Protein AF-A0A090E080-F1 (afdb_monomer_lite)

pLDDT: mean 81.19, std 13.13, range [38.69, 93.38]

Radius of gyration: 31.97 Å; chains: 1; bounding box: 54×21×105 Å

Sequence (104 aa):
MAKMSLHLSDSLNQLGQMLTPFEHEERVLRPHDARTLRRILKELGQEARDIENQLSAKLWNDQARLERFVDAEAIASAASQPGSNVRLFPVIPRPFTDGFGGQA

Structure (mmCIF, N/CA/C/O backbone):
data_AF-A0A090E080-F1
#
_entry.id   AF-A0A090E080-F1
#
loop_
_atom_site.group_PDB
_atom_site.id
_atom_site.type_symbol
_atom_site.label_atom_id
_atom_site.label_alt_id
_atom_site.label_comp_id
_atom_site.label_asym_id
_atom_site.label_entity_id
_atom_site.label_seq_id
_atom_site.pdbx_PDB_ins_code
_atom_site.Cartn_x
_atom_site.Cartn_y
_atom_site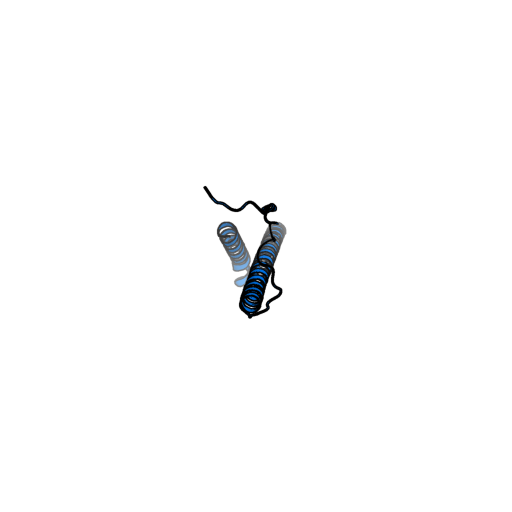.Cartn_z
_atom_site.occupancy
_atom_site.B_iso_or_equiv
_atom_site.auth_seq_id
_atom_site.auth_comp_id
_atom_site.auth_asym_id
_atom_site.auth_atom_id
_atom_site.pdbx_PDB_model_num
ATOM 1 N N . MET A 1 1 ? -3.530 9.046 -5.834 1.00 57.03 1 MET A N 1
ATOM 2 C CA . MET A 1 1 ? -2.741 8.857 -4.595 1.00 57.03 1 MET A CA 1
ATOM 3 C C . MET A 1 1 ? -3.130 9.832 -3.486 1.00 57.03 1 MET A C 1
ATOM 5 O O . MET A 1 1 ? -3.467 9.350 -2.417 1.00 57.03 1 MET A O 1
ATOM 9 N N . ALA A 1 2 ? -3.184 11.155 -3.718 1.00 61.22 2 ALA A N 1
ATOM 10 C CA . ALA A 1 2 ? -3.526 12.136 -2.668 1.00 61.22 2 ALA A CA 1
ATOM 11 C C . ALA A 1 2 ? -4.846 11.838 -1.921 1.00 61.22 2 ALA A C 1
ATOM 13 O O . ALA A 1 2 ? -4.895 11.914 -0.701 1.00 61.22 2 ALA A O 1
ATOM 14 N N . LYS A 1 3 ? -5.892 11.400 -2.636 1.00 62.03 3 LYS A N 1
ATOM 15 C CA . LYS A 1 3 ? -7.184 11.039 -2.029 1.00 62.03 3 LYS A CA 1
ATOM 16 C C . LYS A 1 3 ? -7.121 9.800 -1.113 1.00 62.03 3 LYS A C 1
ATOM 18 O O . LYS A 1 3 ? -7.805 9.788 -0.101 1.00 62.03 3 LYS A O 1
ATOM 23 N N . MET A 1 4 ? -6.289 8.799 -1.434 1.00 61.06 4 MET A N 1
ATOM 24 C CA . MET A 1 4 ? -6.059 7.641 -0.546 1.00 61.06 4 MET A CA 1
ATOM 25 C C . MET A 1 4 ? -5.214 8.023 0.669 1.00 61.06 4 MET A C 1
ATOM 27 O O . MET A 1 4 ? -5.509 7.596 1.773 1.00 61.06 4 MET A O 1
ATOM 31 N N . SER A 1 5 ? -4.194 8.864 0.474 1.00 67.94 5 SER A N 1
ATOM 32 C CA . SER A 1 5 ? -3.341 9.336 1.570 1.00 67.94 5 SER A CA 1
ATOM 33 C C . SER A 1 5 ? -4.121 10.112 2.633 1.00 67.94 5 SER A C 1
ATOM 35 O O . SER A 1 5 ? -3.810 9.985 3.813 1.00 67.94 5 SER A O 1
ATOM 37 N N . LEU A 1 6 ? -5.111 10.915 2.226 1.00 80.12 6 LEU A N 1
ATOM 38 C CA . LEU A 1 6 ? -5.964 11.661 3.155 1.00 80.12 6 LEU A CA 1
ATOM 39 C C . LEU A 1 6 ? -6.896 10.724 3.931 1.00 80.12 6 LEU A C 1
ATOM 41 O O . LEU A 1 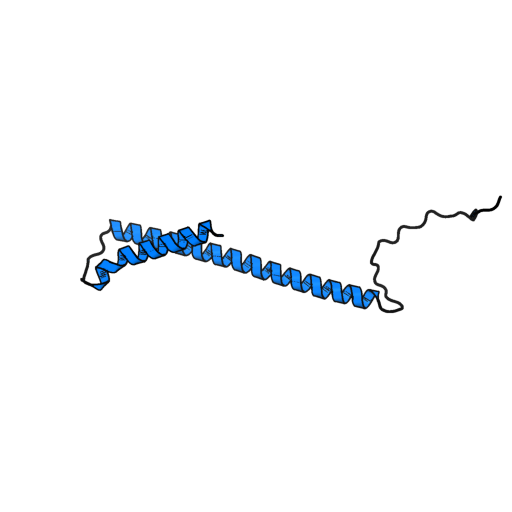6 ? -6.937 10.787 5.152 1.00 80.12 6 LEU A O 1
ATOM 45 N N . HIS A 1 7 ? -7.554 9.792 3.238 1.00 83.12 7 HIS A N 1
ATOM 46 C CA . HIS A 1 7 ? -8.470 8.840 3.871 1.00 83.12 7 HIS A CA 1
ATOM 47 C C . HIS A 1 7 ? -7.775 7.929 4.900 1.00 83.12 7 HIS A C 1
ATOM 49 O O . HIS A 1 7 ? -8.308 7.713 5.990 1.00 83.12 7 HIS A O 1
ATOM 55 N N . LEU A 1 8 ? -6.559 7.463 4.593 1.00 84.25 8 LEU A N 1
ATOM 56 C CA . LEU A 1 8 ? -5.748 6.668 5.517 1.00 84.25 8 LEU A CA 1
ATOM 57 C C . LEU A 1 8 ? -5.393 7.469 6.773 1.00 84.25 8 LEU A C 1
ATOM 59 O O . LEU A 1 8 ? -5.530 6.979 7.892 1.00 84.25 8 LEU A O 1
ATOM 63 N N . SER A 1 9 ? -4.959 8.719 6.589 1.00 84.56 9 SER A N 1
ATOM 64 C CA . SER A 1 9 ? -4.624 9.614 7.697 1.00 84.56 9 SER A CA 1
ATOM 65 C C . SER A 1 9 ? -5.837 9.907 8.580 1.00 84.56 9 SER A C 1
ATOM 67 O O . SER A 1 9 ? -5.719 9.888 9.804 1.00 84.56 9 SER A O 1
ATOM 69 N N . ASP A 1 10 ? -6.999 10.161 7.980 1.00 87.62 10 ASP A N 1
ATOM 70 C CA . ASP A 1 10 ? -8.242 10.425 8.707 1.00 87.62 10 ASP A CA 1
ATOM 71 C C . ASP A 1 10 ? -8.688 9.191 9.503 1.00 87.62 10 ASP A C 1
ATOM 73 O O . ASP A 1 10 ? -9.034 9.301 10.680 1.00 87.62 10 ASP A O 1
ATOM 77 N N . SER A 1 11 ? -8.589 8.003 8.901 1.00 87.19 11 SER A N 1
ATOM 78 C CA . SER A 1 11 ? -8.934 6.729 9.542 1.00 87.19 11 SER A CA 1
ATOM 79 C C . SER A 1 11 ? -7.998 6.390 10.710 1.00 87.19 11 SER A C 1
ATOM 81 O O . SER A 1 11 ? -8.454 5.915 11.752 1.00 87.19 11 SER A O 1
ATOM 83 N N . LEU A 1 12 ? -6.697 6.677 10.583 1.00 89.94 12 LEU A N 1
ATOM 84 C CA . LEU A 1 12 ? -5.722 6.529 11.671 1.00 89.94 12 LEU A CA 1
ATOM 85 C C . LEU A 1 12 ? -5.971 7.530 12.808 1.00 89.94 12 LEU A C 1
ATOM 87 O O . LEU A 1 12 ? -5.941 7.146 13.978 1.00 89.94 12 LEU A O 1
ATOM 91 N N . ASN A 1 13 ? -6.273 8.789 12.482 1.00 90.62 13 ASN A N 1
ATOM 92 C CA . ASN A 1 13 ? -6.639 9.798 13.477 1.00 90.62 13 ASN A CA 1
ATOM 93 C C . ASN A 1 13 ? -7.914 9.402 14.231 1.00 90.62 13 ASN A C 1
ATOM 95 O O . ASN A 1 13 ? -7.968 9.504 15.457 1.00 90.62 13 ASN A O 1
ATOM 99 N N . GLN A 1 14 ? -8.923 8.902 13.515 1.00 88.81 14 GLN A N 1
ATOM 100 C CA . GLN A 1 14 ? -10.164 8.419 14.111 1.00 88.81 14 GLN A CA 1
ATOM 101 C C . GLN A 1 14 ? -9.919 7.226 15.044 1.00 88.81 14 GLN A C 1
ATOM 103 O O . GLN A 1 14 ? -10.479 7.179 16.141 1.00 88.81 14 GLN A O 1
ATOM 108 N N . LEU A 1 15 ? -9.061 6.282 14.643 1.00 90.00 15 LEU A N 1
ATOM 109 C CA . LEU A 1 15 ? -8.661 5.157 15.486 1.00 90.00 15 LEU A CA 1
ATOM 110 C C . LEU A 1 15 ? -7.978 5.636 16.775 1.00 90.00 15 LEU A C 1
ATOM 112 O O . LEU A 1 15 ? -8.332 5.173 17.858 1.00 90.00 15 LEU A O 1
ATOM 116 N N . GLY A 1 16 ? -7.047 6.589 16.670 1.00 88.94 16 GLY A N 1
ATOM 117 C CA . GLY A 1 16 ? -6.371 7.182 17.824 1.00 88.94 16 GLY A CA 1
ATOM 118 C C . GLY A 1 16 ? -7.352 7.831 18.800 1.00 88.94 16 GLY A C 1
ATOM 119 O O . GLY A 1 16 ? -7.339 7.512 19.986 1.00 88.94 16 GLY A O 1
ATOM 120 N N . GLN A 1 17 ? -8.277 8.652 18.293 1.00 89.06 17 GLN A N 1
ATOM 121 C CA . GLN A 1 17 ? -9.310 9.299 19.112 1.00 89.06 17 GLN A CA 1
ATOM 122 C C . GLN A 1 17 ? -10.226 8.296 19.828 1.00 89.06 17 GLN A C 1
ATOM 124 O O . GLN A 1 17 ? -10.641 8.543 20.959 1.00 89.06 17 GLN A O 1
ATOM 129 N N . MET A 1 18 ? -10.543 7.159 19.197 1.00 86.94 18 MET A N 1
ATOM 130 C CA . MET A 1 18 ? -11.329 6.100 19.840 1.00 86.94 18 MET A CA 1
ATOM 131 C C . MET A 1 18 ? -10.577 5.414 20.986 1.00 86.94 18 MET A C 1
ATOM 133 O O . MET A 1 18 ? -11.221 4.917 21.910 1.00 86.94 18 MET A O 1
ATOM 137 N N . LEU A 1 19 ? -9.243 5.373 20.930 1.00 88.00 19 LEU A N 1
ATOM 138 C CA . LEU A 1 19 ? -8.403 4.697 21.919 1.00 88.00 19 LEU A CA 1
ATOM 139 C C . LEU A 1 19 ? -7.962 5.612 23.071 1.00 88.00 19 LEU A C 1
ATOM 141 O O . LEU A 1 19 ? -7.791 5.115 24.180 1.00 88.00 19 LEU A O 1
ATOM 145 N N . THR A 1 20 ? -7.877 6.931 22.868 1.00 90.06 20 THR A N 1
ATOM 146 C CA . THR A 1 20 ? -7.487 7.910 23.907 1.00 90.06 20 THR A CA 1
ATOM 147 C C . THR A 1 20 ? -8.213 7.739 25.256 1.00 90.06 20 THR A C 1
ATOM 149 O O . THR A 1 20 ? -7.563 7.814 26.302 1.00 90.06 20 THR A O 1
ATOM 152 N N . PRO A 1 21 ? -9.537 7.468 25.309 1.00 85.12 21 PRO A N 1
ATOM 153 C CA . PRO A 1 21 ? -10.230 7.300 26.586 1.00 85.12 21 PRO A CA 1
ATOM 154 C C . PRO A 1 21 ? -9.801 6.059 27.384 1.00 85.12 21 PRO A C 1
ATOM 156 O O . PRO A 1 21 ? -10.042 6.018 28.586 1.00 85.12 21 PRO A O 1
ATOM 159 N N . PHE A 1 22 ? -9.199 5.056 26.737 1.00 84.38 22 PHE A N 1
ATOM 160 C CA . PHE A 1 22 ? -8.718 3.827 27.380 1.00 84.38 22 PHE A CA 1
ATOM 161 C C . PHE A 1 22 ? -7.324 3.986 28.005 1.00 84.38 22 PHE A C 1
ATOM 163 O O . PHE A 1 22 ? -6.912 3.135 28.784 1.00 84.38 22 PHE A O 1
ATOM 170 N N . GLU A 1 23 ? -6.595 5.061 27.686 1.00 84.56 23 GLU A N 1
ATOM 171 C CA . GLU A 1 23 ? -5.264 5.330 28.255 1.00 84.56 23 GLU A CA 1
ATOM 172 C C . GLU A 1 23 ? -5.332 5.845 29.701 1.00 84.56 23 GLU A C 1
ATOM 174 O O . GLU A 1 23 ? -4.370 5.712 30.453 1.00 84.56 23 GLU A O 1
ATOM 179 N N . HIS A 1 24 ? -6.464 6.436 30.089 1.00 82.31 24 HIS A N 1
ATOM 180 C CA . HIS A 1 24 ? -6.613 7.144 31.363 1.00 82.31 24 HIS A CA 1
ATOM 181 C C . HIS A 1 24 ? -7.437 6.356 32.390 1.00 82.31 24 HIS A C 1
ATOM 183 O O . HIS A 1 24 ? -7.236 6.518 33.591 1.00 82.31 24 HIS A O 1
ATOM 189 N N . GLU A 1 25 ? -8.366 5.511 31.934 1.00 81.12 25 GLU A N 1
ATO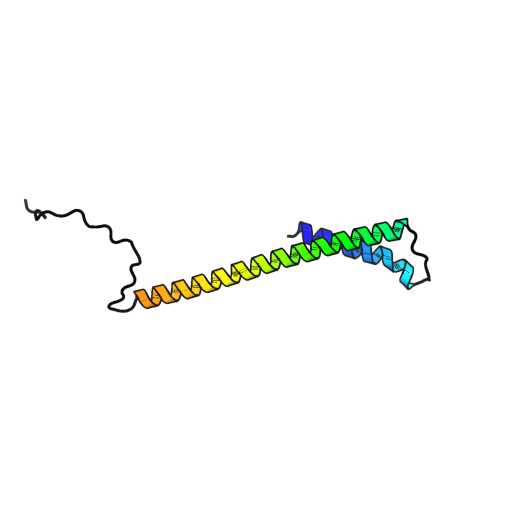M 190 C CA . GLU A 1 25 ? -9.291 4.760 32.786 1.00 81.12 25 GLU A CA 1
ATOM 191 C C . GLU A 1 25 ? -9.610 3.396 32.163 1.00 81.12 25 GLU A C 1
ATOM 193 O O . GLU A 1 25 ? -9.777 3.280 30.944 1.00 81.12 25 GLU A O 1
ATOM 198 N N . GLU A 1 26 ? -9.784 2.367 32.999 1.00 79.62 26 GLU A N 1
ATOM 199 C CA . GLU A 1 26 ? -10.346 1.096 32.541 1.00 79.62 26 GLU A CA 1
ATOM 200 C C . GLU A 1 26 ? -11.776 1.316 32.040 1.00 79.62 26 GLU A C 1
ATOM 202 O O . GLU A 1 26 ? -12.685 1.691 32.785 1.00 79.62 26 GLU A O 1
ATOM 207 N N . ARG A 1 27 ? -11.984 1.073 30.745 1.00 81.50 27 ARG A N 1
ATOM 208 C CA . ARG A 1 27 ? -13.287 1.207 30.095 1.00 81.50 27 ARG A CA 1
ATOM 209 C C . ARG A 1 27 ? -13.701 -0.092 29.437 1.00 81.50 27 ARG A C 1
ATOM 211 O O . ARG A 1 27 ? -12.917 -0.765 28.774 1.00 81.50 27 ARG A O 1
ATOM 218 N N . VAL A 1 28 ? -14.983 -0.414 29.571 1.00 84.56 28 VAL A N 1
ATOM 219 C CA . VAL A 1 28 ? -15.594 -1.530 28.848 1.00 84.56 28 VAL A CA 1
ATOM 220 C C . VAL A 1 28 ? -15.947 -1.060 27.441 1.00 84.56 28 VAL A C 1
ATOM 222 O O . VAL A 1 28 ? -16.791 -0.178 27.261 1.00 84.56 28 VAL A O 1
ATOM 225 N N . LEU A 1 29 ? -15.317 -1.669 26.437 1.00 85.50 29 LEU A N 1
ATOM 226 C CA . LEU A 1 29 ? -15.628 -1.421 25.034 1.00 85.50 29 LEU A CA 1
ATOM 227 C C . LEU A 1 29 ? -17.041 -1.933 24.723 1.00 85.50 29 LEU A C 1
ATOM 229 O O . LEU A 1 29 ? -17.312 -3.135 24.778 1.00 85.50 29 LEU A O 1
ATOM 233 N N . ARG A 1 30 ? -17.964 -1.024 24.396 1.00 89.69 30 ARG A N 1
ATOM 234 C CA . ARG A 1 30 ? -19.356 -1.401 24.127 1.00 89.69 30 ARG A CA 1
ATOM 235 C C . ARG A 1 30 ? -19.453 -2.152 22.794 1.00 89.69 30 ARG A C 1
ATOM 237 O O . ARG A 1 30 ? -18.693 -1.864 21.869 1.00 89.69 30 ARG A O 1
ATOM 244 N N . PRO A 1 31 ? -20.446 -3.043 22.607 1.00 91.12 31 PRO A N 1
ATOM 245 C CA . PRO A 1 31 ? -20.608 -3.786 21.352 1.00 91.12 31 PRO A CA 1
ATOM 246 C C . PRO A 1 31 ? -20.781 -2.915 20.096 1.00 91.12 31 PRO A C 1
ATOM 248 O O . PRO A 1 31 ? -20.523 -3.368 18.981 1.00 91.12 31 PRO A O 1
ATOM 251 N N . HIS A 1 32 ? -21.271 -1.679 20.233 1.00 90.00 32 HIS A N 1
ATOM 252 C CA . HIS A 1 32 ? -21.321 -0.726 19.121 1.00 90.00 32 HIS A CA 1
ATOM 253 C C . HIS A 1 32 ? -19.916 -0.235 18.748 1.00 90.00 32 HIS A C 1
ATOM 255 O O . HIS A 1 32 ? -19.512 -0.367 17.595 1.00 90.00 32 HIS A O 1
ATOM 261 N N . ASP A 1 33 ? -19.148 0.216 19.736 1.00 86.44 33 ASP A N 1
ATOM 262 C CA . ASP A 1 33 ? -17.790 0.732 19.553 1.00 86.44 33 ASP A CA 1
ATOM 263 C C . ASP A 1 33 ? -16.845 -0.359 19.040 1.00 86.44 33 ASP A C 1
ATOM 265 O O . ASP A 1 33 ? -16.066 -0.118 18.124 1.00 86.44 33 ASP A O 1
ATOM 269 N N . ALA A 1 34 ? -16.992 -1.595 19.527 1.00 88.94 34 ALA A N 1
ATOM 270 C CA . ALA A 1 34 ? -16.255 -2.753 19.022 1.00 88.94 34 ALA A CA 1
ATOM 271 C C . ALA A 1 34 ? -16.534 -3.035 17.534 1.00 88.94 34 ALA A C 1
ATOM 273 O O . ALA A 1 34 ? -15.626 -3.386 16.778 1.00 88.94 34 ALA A O 1
ATOM 274 N N . ARG A 1 35 ? -17.785 -2.862 17.080 1.00 92.75 35 ARG A N 1
ATOM 275 C CA . ARG A 1 35 ? -18.140 -3.002 15.657 1.00 92.75 35 ARG A CA 1
ATOM 276 C C . ARG A 1 35 ? -17.539 -1.880 14.818 1.00 92.75 35 ARG A C 1
ATOM 278 O O . ARG A 1 35 ? -17.037 -2.157 13.730 1.00 92.75 35 ARG A O 1
ATOM 285 N N . THR A 1 36 ? -17.558 -0.651 15.325 1.00 89.38 36 THR A N 1
ATOM 286 C CA . THR A 1 36 ? -16.934 0.505 14.671 1.00 89.38 36 THR A CA 1
ATOM 287 C C . THR A 1 36 ? -15.422 0.325 14.563 1.00 89.38 36 THR A C 1
ATOM 289 O O . THR A 1 36 ? -14.878 0.461 13.471 1.00 89.38 36 THR A O 1
ATOM 292 N N . LEU A 1 37 ? -14.764 -0.099 15.642 1.00 89.56 37 LEU A N 1
ATOM 293 C CA . LEU A 1 37 ? -13.337 -0.407 15.670 1.00 89.56 37 LEU A CA 1
ATOM 294 C C . LEU A 1 37 ? -12.980 -1.492 14.647 1.00 89.56 37 LEU A C 1
ATOM 296 O O . LEU A 1 37 ? -12.077 -1.315 13.834 1.00 89.56 37 LEU A O 1
ATOM 300 N N . ARG A 1 38 ? -13.737 -2.597 14.624 1.00 92.25 38 ARG A N 1
ATOM 301 C CA . ARG A 1 38 ? -13.542 -3.675 13.645 1.00 92.25 38 ARG A CA 1
ATOM 302 C C . ARG A 1 38 ? -13.685 -3.181 12.204 1.00 92.25 38 ARG A C 1
ATOM 304 O O . ARG A 1 38 ? -12.958 -3.649 11.332 1.00 92.25 38 ARG A O 1
ATOM 311 N N . ARG A 1 39 ? -14.635 -2.280 11.942 1.00 92.31 39 ARG A N 1
ATOM 312 C CA . ARG A 1 39 ? -14.840 -1.693 10.613 1.00 92.31 39 ARG A CA 1
ATOM 313 C C . ARG A 1 39 ? -13.636 -0.845 10.200 1.00 92.31 39 ARG A C 1
ATOM 315 O O . ARG A 1 39 ? -13.094 -1.107 9.134 1.00 92.31 39 ARG A O 1
ATOM 322 N N . ILE A 1 40 ? -13.181 0.060 11.066 1.00 89.81 40 ILE A N 1
ATOM 323 C CA . ILE A 1 40 ? -12.013 0.919 10.812 1.00 89.81 40 ILE A CA 1
ATOM 324 C C . ILE A 1 40 ? -10.762 0.071 10.562 1.00 89.81 40 ILE A C 1
ATOM 326 O O . ILE A 1 40 ? -10.067 0.272 9.575 1.00 89.81 40 ILE A O 1
ATOM 330 N N . LEU A 1 41 ? -10.505 -0.945 11.392 1.00 90.56 41 LEU A N 1
ATOM 331 C CA . LEU A 1 41 ? -9.360 -1.845 11.202 1.00 90.56 41 LEU A CA 1
ATOM 332 C C . LEU A 1 41 ? -9.424 -2.608 9.872 1.00 90.56 41 LEU A C 1
ATOM 334 O O . LEU A 1 41 ? -8.398 -2.827 9.230 1.00 90.56 41 LEU A O 1
ATOM 338 N N . LYS A 1 42 ? -10.625 -3.009 9.440 1.00 92.88 42 LYS A N 1
ATOM 339 C CA . LYS A 1 42 ? -10.818 -3.665 8.143 1.00 92.88 42 LYS A CA 1
ATOM 340 C C . LYS A 1 42 ? -10.560 -2.702 6.980 1.00 92.88 42 LYS A C 1
ATOM 342 O O . LYS A 1 42 ? -9.928 -3.107 6.009 1.00 92.88 42 LYS A O 1
ATOM 347 N N . GLU A 1 43 ? -11.052 -1.468 7.076 1.00 90.44 43 GLU A N 1
ATOM 348 C CA . GLU A 1 43 ? -10.836 -0.408 6.081 1.00 90.44 43 GLU A CA 1
ATOM 349 C C . GLU A 1 43 ? -9.333 -0.094 5.954 1.00 90.44 43 GLU A C 1
ATOM 351 O O . GLU A 1 43 ? -8.777 -0.219 4.864 1.00 90.44 43 GLU A O 1
ATOM 356 N N . LEU A 1 44 ? -8.640 0.130 7.077 1.00 90.62 44 LEU A N 1
ATOM 357 C CA . LEU A 1 44 ? -7.186 0.336 7.120 1.00 90.62 44 LEU A CA 1
ATOM 358 C C . LEU A 1 44 ? -6.399 -0.840 6.522 1.00 90.62 44 LEU A C 1
ATOM 360 O O . LEU A 1 44 ? -5.446 -0.635 5.773 1.00 90.62 44 LEU A O 1
ATOM 364 N N . GLY A 1 45 ? -6.797 -2.079 6.829 1.00 89.88 45 GLY A N 1
ATOM 365 C CA . GLY A 1 45 ? -6.152 -3.271 6.277 1.00 89.88 45 GLY A CA 1
ATOM 366 C C . GLY A 1 45 ? -6.296 -3.378 4.756 1.00 89.88 45 GLY A C 1
ATOM 367 O O . GLY A 1 45 ? -5.352 -3.779 4.074 1.00 89.88 45 GLY A O 1
ATOM 368 N N . GLN A 1 46 ? -7.452 -2.990 4.213 1.00 91.94 46 GLN A N 1
ATOM 369 C CA . GLN A 1 46 ? -7.659 -2.956 2.766 1.00 91.94 46 GLN A CA 1
ATOM 370 C C . GLN A 1 46 ? -6.800 -1.870 2.111 1.00 91.94 46 GLN A C 1
ATOM 372 O O . GLN A 1 46 ? -6.133 -2.139 1.115 1.00 91.94 46 GLN A O 1
ATOM 377 N N . GLU A 1 47 ? -6.758 -0.674 2.697 1.00 89.62 47 GLU A N 1
ATOM 378 C CA . GLU A 1 47 ? -5.948 0.430 2.177 1.00 89.62 47 GLU A CA 1
ATOM 379 C C . GLU A 1 47 ? -4.455 0.112 2.182 1.00 89.62 47 GLU A C 1
ATOM 381 O O . GLU A 1 47 ? -3.768 0.394 1.201 1.00 89.62 47 GLU A O 1
ATOM 386 N N . ALA A 1 48 ? -3.957 -0.524 3.245 1.00 88.44 48 ALA A N 1
ATOM 387 C CA . ALA A 1 48 ? -2.573 -0.978 3.315 1.00 88.44 48 ALA A CA 1
ATOM 388 C C . ALA A 1 48 ? -2.249 -1.946 2.169 1.00 88.44 48 ALA A C 1
ATOM 390 O O . ALA A 1 48 ? -1.249 -1.775 1.471 1.00 88.44 48 ALA A O 1
ATOM 391 N N . ARG A 1 49 ? -3.135 -2.913 1.910 1.00 91.62 49 ARG A N 1
ATOM 392 C CA . ARG A 1 49 ? -2.955 -3.881 0.824 1.00 91.62 49 ARG A CA 1
ATOM 393 C C . ARG A 1 49 ? -3.015 -3.235 -0.559 1.00 91.62 49 ARG A C 1
ATOM 395 O O . ARG A 1 49 ? -2.272 -3.626 -1.458 1.00 91.62 49 ARG A O 1
ATOM 402 N N . ASP A 1 50 ? -3.864 -2.232 -0.737 1.00 91.31 50 ASP A N 1
ATOM 403 C CA . ASP A 1 50 ? -3.942 -1.478 -1.988 1.00 91.31 50 ASP A CA 1
ATOM 404 C C . ASP A 1 50 ? -2.664 -0.661 -2.232 1.00 91.31 50 ASP A C 1
ATOM 406 O O . ASP A 1 50 ? -2.176 -0.606 -3.364 1.00 91.31 50 ASP A O 1
ATOM 410 N N . ILE A 1 51 ? -2.088 -0.069 -1.180 1.00 89.75 51 ILE A N 1
ATOM 411 C CA . ILE A 1 51 ? -0.799 0.633 -1.242 1.00 89.75 51 ILE A CA 1
ATOM 412 C C . ILE A 1 51 ? 0.331 -0.341 -1.585 1.00 89.75 51 ILE A C 1
ATOM 414 O O . ILE A 1 51 ? 1.130 -0.042 -2.474 1.00 89.75 51 ILE A O 1
ATOM 418 N N . GLU A 1 52 ? 0.382 -1.508 -0.939 1.00 90.50 52 GLU A N 1
ATOM 419 C CA . GLU A 1 52 ? 1.360 -2.559 -1.247 1.00 90.50 52 GLU A CA 1
ATOM 420 C C . GLU A 1 52 ? 1.289 -2.965 -2.721 1.00 90.50 52 GLU A C 1
ATOM 422 O O . GLU A 1 52 ? 2.302 -2.945 -3.416 1.00 90.50 52 GLU A O 1
ATOM 427 N N . ASN A 1 53 ? 0.088 -3.240 -3.234 1.00 92.81 53 ASN A N 1
ATOM 428 C CA . ASN A 1 53 ? -0.108 -3.612 -4.635 1.00 92.81 53 ASN A CA 1
ATOM 429 C C . ASN A 1 53 ? 0.355 -2.508 -5.599 1.00 92.81 53 ASN A C 1
ATOM 431 O O . ASN A 1 53 ? 1.015 -2.793 -6.602 1.00 92.81 53 ASN A O 1
ATOM 435 N N . GLN A 1 54 ? 0.033 -1.244 -5.304 1.00 91.50 54 GLN A N 1
ATOM 436 C CA . GLN A 1 54 ? 0.474 -0.103 -6.113 1.00 91.50 54 GLN A CA 1
ATOM 437 C C . GLN A 1 54 ? 1.998 0.042 -6.103 1.00 91.50 54 GLN A C 1
ATOM 439 O O . GLN A 1 54 ? 2.600 0.299 -7.149 1.00 91.50 54 GLN A O 1
ATOM 444 N N . LEU A 1 55 ? 2.627 -0.140 -4.941 1.00 91.81 55 LEU A N 1
ATOM 445 C CA . LEU A 1 55 ? 4.075 -0.084 -4.800 1.00 91.81 55 LEU A CA 1
ATOM 446 C C . LEU A 1 55 ? 4.747 -1.225 -5.566 1.00 91.81 55 LEU A C 1
ATOM 448 O O . LEU A 1 55 ? 5.660 -0.968 -6.346 1.00 91.81 55 LEU A O 1
ATOM 452 N N . SER A 1 56 ? 4.272 -2.461 -5.407 1.00 90.62 56 SER A N 1
ATOM 453 C CA . SER A 1 56 ? 4.788 -3.620 -6.139 1.00 90.62 56 SER A CA 1
ATOM 454 C C . SER A 1 56 ? 4.678 -3.429 -7.651 1.00 90.62 56 SER A C 1
ATOM 456 O O . SER A 1 56 ? 5.649 -3.668 -8.367 1.00 90.62 56 SER A O 1
ATOM 458 N N . ALA A 1 57 ? 3.539 -2.931 -8.143 1.00 92.12 57 ALA A N 1
ATOM 459 C CA . ALA A 1 57 ? 3.359 -2.638 -9.562 1.00 92.12 57 ALA A CA 1
ATOM 460 C C . ALA A 1 57 ? 4.333 -1.557 -10.056 1.00 92.12 57 ALA A C 1
ATOM 462 O O . ALA A 1 57 ? 4.902 -1.681 -11.141 1.00 92.12 57 ALA A O 1
ATOM 463 N N . LYS A 1 58 ? 4.554 -0.501 -9.264 1.00 93.38 58 LYS A N 1
ATOM 464 C CA . LYS A 1 58 ? 5.521 0.547 -9.599 1.00 93.38 58 LYS A CA 1
ATOM 465 C C . LYS A 1 58 ? 6.944 -0.011 -9.670 1.00 93.38 58 LYS A C 1
ATOM 467 O O . LYS A 1 58 ? 7.608 0.196 -10.677 1.00 93.38 58 LYS A O 1
ATOM 472 N N . LEU A 1 59 ? 7.376 -0.748 -8.647 1.00 93.25 59 LEU A N 1
ATOM 473 C CA . LEU A 1 59 ? 8.717 -1.337 -8.585 1.00 93.25 59 LEU A CA 1
ATOM 474 C C . LEU A 1 59 ? 8.966 -2.302 -9.746 1.00 93.25 59 LEU A C 1
ATOM 476 O O . LEU A 1 59 ? 10.015 -2.233 -10.378 1.00 93.25 59 LEU A O 1
ATOM 480 N N . TRP A 1 60 ? 7.983 -3.143 -10.075 1.00 91.94 60 TRP A N 1
ATOM 481 C CA . TRP A 1 60 ? 8.059 -4.021 -11.242 1.00 91.94 60 TRP A CA 1
ATOM 482 C C . TRP A 1 60 ? 8.244 -3.221 -12.533 1.00 91.94 60 TRP A C 1
ATOM 484 O O . TRP A 1 60 ? 9.107 -3.532 -13.350 1.00 91.94 60 TRP A O 1
ATOM 494 N N . ASN A 1 61 ? 7.427 -2.186 -12.739 1.00 92.81 61 ASN A N 1
ATOM 495 C CA . ASN A 1 61 ? 7.483 -1.373 -13.952 1.00 92.81 61 ASN A CA 1
ATOM 496 C C . ASN A 1 61 ? 8.798 -0.598 -14.078 1.00 92.81 61 ASN A C 1
ATOM 498 O O . ASN A 1 61 ? 9.330 -0.479 -15.183 1.00 92.81 61 ASN A O 1
ATOM 502 N N . ASP A 1 62 ? 9.313 -0.077 -12.967 1.00 92.88 62 ASP A N 1
ATOM 503 C CA . ASP A 1 62 ? 10.588 0.635 -12.922 1.00 92.88 62 ASP A CA 1
ATOM 504 C C . ASP A 1 62 ? 11.750 -0.325 -13.222 1.00 92.88 62 ASP A C 1
ATOM 506 O O . ASP A 1 62 ? 12.609 -0.005 -14.044 1.00 92.88 62 ASP A O 1
ATOM 510 N N . GLN A 1 63 ? 11.719 -1.537 -12.662 1.00 91.62 63 GLN A N 1
ATOM 511 C CA . GLN A 1 63 ? 12.695 -2.586 -12.955 1.00 91.62 63 GLN A CA 1
ATOM 512 C C . GLN A 1 63 ? 12.657 -3.008 -14.432 1.00 91.62 63 GLN A C 1
ATOM 514 O O . GLN A 1 63 ? 13.682 -2.989 -15.109 1.00 91.62 63 GLN A O 1
ATOM 519 N N . ALA A 1 64 ? 11.471 -3.285 -14.979 1.00 90.12 64 ALA A N 1
ATOM 520 C CA . ALA A 1 64 ? 11.315 -3.633 -16.391 1.00 90.12 64 ALA A CA 1
ATOM 521 C C . ALA A 1 64 ? 11.760 -2.494 -17.330 1.00 90.12 64 ALA A C 1
ATOM 523 O O . ALA A 1 64 ? 12.204 -2.734 -18.453 1.00 90.12 64 ALA A O 1
ATOM 524 N N . ARG A 1 65 ? 11.630 -1.231 -16.904 1.00 90.00 65 ARG A N 1
ATOM 525 C CA . ARG A 1 65 ? 12.139 -0.080 -17.661 1.00 90.00 65 ARG A CA 1
ATOM 526 C C . ARG A 1 65 ? 13.665 -0.042 -17.657 1.00 90.00 65 ARG A C 1
ATOM 528 O O . ARG A 1 65 ? 14.243 0.231 -18.706 1.00 90.00 65 ARG A O 1
ATOM 535 N N . LEU A 1 66 ? 14.288 -0.305 -16.511 1.00 91.19 66 LEU A N 1
ATOM 536 C CA . LEU A 1 66 ? 15.741 -0.381 -16.386 1.00 91.19 66 LEU A CA 1
ATOM 537 C C . LEU A 1 66 ? 16.308 -1.497 -17.273 1.00 91.19 66 LEU A C 1
ATOM 539 O O . LEU A 1 66 ? 17.231 -1.250 -18.041 1.00 91.19 66 LEU A O 1
ATOM 543 N N . GLU A 1 67 ? 15.703 -2.683 -17.237 1.00 90.00 67 GLU A N 1
ATOM 544 C CA . GLU A 1 67 ? 16.099 -3.824 -18.073 1.00 90.00 67 GLU A CA 1
ATOM 545 C C . GLU A 1 67 ? 16.035 -3.487 -19.565 1.00 90.00 67 GLU A C 1
ATOM 547 O O . GLU A 1 67 ? 17.016 -3.662 -20.278 1.00 90.00 67 GLU A O 1
ATOM 552 N N . ARG A 1 68 ? 14.936 -2.878 -20.031 1.00 86.69 68 ARG A N 1
ATOM 553 C CA . ARG A 1 68 ? 14.825 -2.430 -21.431 1.00 86.69 68 ARG A CA 1
ATOM 554 C C . ARG A 1 68 ? 15.888 -1.408 -21.820 1.00 86.69 68 ARG A C 1
ATOM 556 O O . ARG A 1 68 ? 16.299 -1.384 -22.975 1.00 86.69 68 ARG A O 1
ATOM 563 N N . PHE A 1 69 ? 16.282 -0.532 -20.897 1.00 89.94 69 PHE A N 1
ATOM 564 C CA . PHE A 1 69 ? 17.328 0.453 -21.157 1.00 89.94 69 PHE A CA 1
ATOM 565 C C . PHE A 1 69 ? 18.691 -0.227 -21.324 1.00 89.94 69 PHE A C 1
ATOM 567 O O . PHE A 1 69 ? 19.390 0.052 -22.295 1.00 89.94 69 PHE A O 1
ATOM 574 N N . VAL A 1 70 ? 19.021 -1.168 -20.435 1.00 89.00 70 VAL A N 1
ATOM 575 C CA . VAL A 1 70 ? 20.248 -1.976 -20.513 1.00 89.00 70 VAL A CA 1
ATOM 576 C C . VAL A 1 70 ? 20.276 -2.805 -21.798 1.00 89.00 70 VAL A C 1
ATOM 578 O O . VAL A 1 70 ? 21.278 -2.800 -22.511 1.00 89.00 70 VAL A O 1
ATOM 581 N N . ASP A 1 71 ? 19.168 -3.459 -22.145 1.00 84.12 71 ASP A N 1
ATOM 582 C CA . ASP A 1 71 ? 19.057 -4.240 -23.378 1.00 84.12 71 ASP A CA 1
ATOM 583 C C . ASP A 1 71 ? 19.224 -3.358 -24.621 1.00 84.12 71 ASP A C 1
ATOM 585 O O . ASP A 1 71 ? 19.929 -3.725 -25.561 1.00 84.12 71 ASP A O 1
ATOM 589 N N . ALA A 1 72 ? 18.612 -2.170 -24.634 1.00 83.69 72 ALA A N 1
ATOM 590 C CA . ALA A 1 72 ? 18.758 -1.223 -25.734 1.00 83.69 72 ALA A CA 1
ATOM 591 C C . ALA A 1 72 ? 20.207 -0.736 -25.887 1.00 83.69 72 ALA A C 1
ATOM 593 O O . ALA A 1 72 ? 20.700 -0.638 -27.011 1.00 83.69 72 ALA A O 1
ATOM 594 N N . GLU A 1 73 ? 20.902 -0.469 -24.780 1.00 85.31 73 GLU A N 1
ATOM 595 C CA . GLU A 1 73 ? 22.318 -0.094 -24.783 1.00 85.31 73 GLU A CA 1
ATOM 596 C C . GLU A 1 73 ? 23.204 -1.240 -25.296 1.00 85.31 73 GLU A C 1
ATOM 598 O O . GLU A 1 73 ? 24.074 -1.021 -26.143 1.00 85.31 73 GLU A O 1
ATOM 603 N N . ALA A 1 74 ? 22.931 -2.478 -24.875 1.00 84.31 74 ALA A N 1
ATOM 604 C CA . ALA A 1 74 ? 23.627 -3.663 -25.365 1.00 84.31 74 ALA A CA 1
ATOM 605 C C . ALA A 1 74 ? 23.416 -3.871 -26.876 1.00 84.31 74 ALA A C 1
ATOM 607 O O . ALA A 1 74 ? 24.376 -4.123 -27.608 1.00 84.31 74 ALA A O 1
ATOM 608 N N . ILE A 1 75 ? 22.181 -3.708 -27.365 1.00 83.50 75 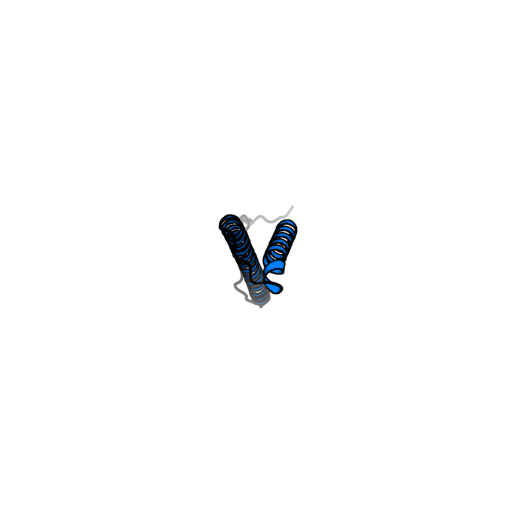ILE A N 1
ATOM 609 C CA . ILE A 1 75 ? 21.848 -3.796 -28.794 1.00 83.50 75 ILE A CA 1
ATOM 610 C C . ILE A 1 75 ? 22.542 -2.683 -29.584 1.00 83.50 75 ILE A C 1
ATOM 612 O O . ILE A 1 75 ? 23.110 -2.955 -30.641 1.00 83.50 75 ILE A O 1
ATOM 616 N N . ALA A 1 76 ? 22.530 -1.443 -29.088 1.00 83.00 76 ALA A N 1
ATOM 617 C CA . ALA A 1 76 ? 23.190 -0.314 -29.742 1.00 83.00 76 ALA A CA 1
ATOM 618 C C . ALA A 1 76 ? 24.713 -0.513 -29.820 1.00 83.00 76 ALA A C 1
ATOM 620 O O . ALA A 1 76 ? 25.312 -0.323 -30.880 1.00 83.00 76 ALA A O 1
ATOM 621 N N . SER A 1 77 ? 25.325 -0.970 -28.725 1.00 84.38 77 SER A N 1
ATOM 622 C CA . SER A 1 77 ? 26.745 -1.325 -28.667 1.00 84.38 77 SER A CA 1
ATOM 623 C C . SER A 1 77 ? 27.088 -2.425 -29.675 1.00 84.38 77 SER A C 1
ATOM 625 O O . SER A 1 77 ? 27.981 -2.246 -30.505 1.00 84.38 77 SER A O 1
ATOM 627 N N . ALA A 1 78 ? 26.321 -3.518 -29.701 1.00 82.62 78 ALA A N 1
ATOM 628 C CA . ALA A 1 78 ? 26.503 -4.596 -30.669 1.00 82.62 78 ALA A CA 1
ATOM 629 C C . ALA A 1 78 ? 26.295 -4.133 -32.121 1.00 82.62 78 ALA A C 1
ATOM 631 O O . ALA A 1 78 ? 27.022 -4.574 -33.009 1.00 82.62 78 ALA A O 1
ATOM 632 N N . ALA A 1 79 ? 25.339 -3.241 -32.390 1.00 81.31 79 ALA A N 1
ATOM 633 C CA . ALA A 1 79 ? 25.105 -2.681 -33.722 1.00 81.31 79 ALA A CA 1
ATOM 634 C C . ALA A 1 79 ? 26.256 -1.776 -34.199 1.00 81.31 79 ALA A C 1
ATOM 636 O O . ALA A 1 79 ? 26.508 -1.689 -35.398 1.00 81.31 79 ALA A O 1
ATOM 637 N N . SER A 1 80 ? 26.968 -1.125 -33.273 1.00 80.81 80 SER A N 1
ATOM 638 C CA . SER A 1 80 ? 28.104 -0.247 -33.583 1.00 80.81 80 SER A CA 1
ATOM 639 C C . SER A 1 80 ? 29.399 -0.985 -33.954 1.00 80.81 80 SER A C 1
ATOM 641 O O . SER A 1 80 ? 30.323 -0.368 -34.487 1.00 80.81 80 SER A O 1
ATOM 643 N N . GLN A 1 81 ? 29.486 -2.298 -33.703 1.00 83.06 81 GLN A N 1
ATOM 644 C CA . GLN A 1 81 ? 30.678 -3.082 -34.024 1.00 83.06 81 GLN A CA 1
ATOM 645 C C . GLN A 1 81 ? 30.770 -3.383 -35.535 1.00 83.06 81 GLN A C 1
ATOM 647 O O . GLN A 1 81 ? 29.771 -3.769 -36.153 1.00 83.06 81 GLN A O 1
ATOM 652 N N . PRO A 1 82 ? 31.961 -3.271 -36.156 1.00 74.00 82 PRO A N 1
ATOM 653 C CA . PRO A 1 82 ? 32.152 -3.656 -37.552 1.00 74.00 82 PRO A CA 1
ATOM 654 C C . PRO A 1 82 ? 31.826 -5.143 -37.767 1.00 74.00 82 PRO A C 1
ATOM 656 O O . PRO A 1 82 ? 32.323 -5.996 -37.037 1.00 74.00 82 PRO A O 1
ATOM 659 N N . GLY A 1 83 ? 31.007 -5.466 -38.774 1.00 77.19 83 GLY A N 1
ATOM 660 C CA . GLY A 1 83 ? 30.577 -6.847 -39.047 1.00 77.19 83 GLY A CA 1
ATOM 661 C C . GLY A 1 83 ? 29.414 -7.347 -38.180 1.00 77.19 83 GLY A C 1
ATOM 662 O O . GLY A 1 83 ? 29.136 -8.545 -38.166 1.00 77.19 83 GLY A O 1
ATOM 663 N N . SER A 1 84 ? 28.728 -6.451 -37.463 1.00 73.50 84 SER A N 1
ATOM 664 C CA . SER A 1 84 ? 27.543 -6.787 -36.672 1.00 73.50 84 SER A CA 1
ATOM 665 C C . SER A 1 84 ? 26.415 -7.394 -37.514 1.00 73.50 84 SER A C 1
ATOM 667 O O . SER A 1 84 ? 26.057 -6.882 -38.575 1.00 73.50 84 SER A O 1
ATOM 669 N N . 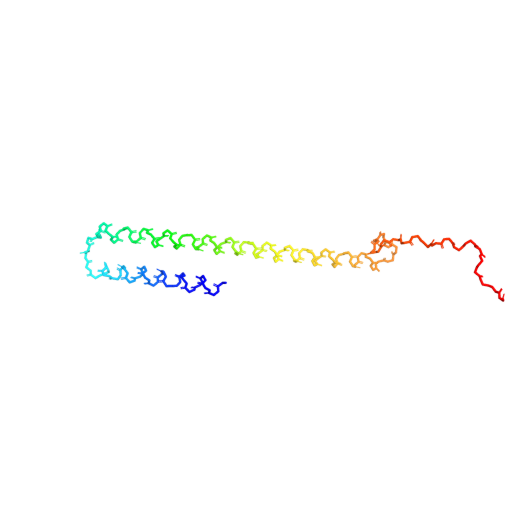ASN A 1 85 ? 25.802 -8.462 -36.995 1.00 75.56 85 ASN A N 1
ATOM 670 C CA . ASN A 1 85 ? 24.626 -9.111 -37.585 1.00 75.56 85 ASN A CA 1
ATOM 671 C C . ASN A 1 85 ? 23.293 -8.513 -37.089 1.00 75.56 85 ASN A C 1
ATOM 673 O O . ASN A 1 85 ? 22.224 -9.043 -37.403 1.00 75.56 85 ASN A O 1
ATOM 677 N N . VAL A 1 86 ? 23.332 -7.431 -36.303 1.00 73.06 86 VAL A N 1
ATOM 678 C CA . VAL A 1 86 ? 22.130 -6.769 -35.780 1.00 73.06 86 VAL A CA 1
ATOM 679 C C . VAL A 1 86 ? 21.407 -6.035 -36.913 1.00 73.06 86 VAL A C 1
ATOM 681 O O . VAL A 1 86 ? 21.945 -5.121 -37.535 1.00 73.06 86 VAL A O 1
ATOM 684 N N . ARG A 1 87 ? 20.153 -6.416 -37.180 1.00 71.69 87 ARG A N 1
ATOM 685 C CA . ARG A 1 87 ? 19.290 -5.771 -38.182 1.00 71.69 87 ARG A CA 1
ATOM 686 C C . ARG A 1 87 ? 18.328 -4.804 -37.492 1.00 71.69 87 ARG A C 1
ATOM 688 O O . ARG A 1 87 ? 17.287 -5.225 -37.003 1.00 71.69 87 ARG A O 1
ATOM 695 N N . LEU A 1 88 ? 18.683 -3.517 -37.451 1.00 71.50 88 LEU A N 1
ATOM 696 C CA . LEU A 1 88 ? 17.879 -2.468 -36.794 1.00 71.50 88 LEU A CA 1
ATOM 697 C C . LEU A 1 88 ? 16.599 -2.102 -37.560 1.00 71.50 88 LEU A C 1
ATOM 699 O O . LEU A 1 88 ? 15.622 -1.663 -36.961 1.00 71.50 88 LEU A O 1
ATOM 703 N N . PHE A 1 89 ? 16.596 -2.298 -38.877 1.00 71.94 89 PHE A N 1
ATOM 704 C CA . PHE A 1 89 ? 15.450 -2.034 -39.738 1.00 71.94 89 PHE A CA 1
ATOM 705 C C . PHE A 1 89 ? 15.169 -3.254 -40.616 1.00 71.94 89 PHE A C 1
ATOM 707 O O . PHE A 1 89 ? 16.114 -3.941 -41.027 1.00 71.94 89 PHE A O 1
ATOM 714 N N . PRO A 1 90 ? 13.895 -3.535 -40.938 1.00 69.50 90 PRO A N 1
ATOM 715 C CA . PRO A 1 90 ? 13.575 -4.529 -41.947 1.00 69.50 90 PRO A CA 1
ATOM 716 C C . PRO A 1 90 ? 14.228 -4.118 -43.268 1.00 69.50 90 PRO A C 1
ATOM 718 O O . PRO A 1 90 ? 14.098 -2.978 -43.717 1.00 69.50 90 PRO A O 1
ATOM 721 N N . VAL A 1 91 ? 14.948 -5.051 -43.888 1.00 70.38 91 VAL A N 1
ATOM 722 C CA . VAL A 1 91 ? 15.484 -4.849 -45.234 1.00 70.38 91 VAL A CA 1
ATOM 723 C C . VAL A 1 91 ? 14.288 -4.791 -46.175 1.00 70.38 91 VAL A C 1
ATOM 725 O O . VAL A 1 91 ? 13.694 -5.821 -46.485 1.00 70.38 91 VAL A O 1
ATOM 728 N N . ILE A 1 92 ? 13.912 -3.586 -46.600 1.00 71.56 92 ILE A N 1
ATOM 729 C CA . ILE A 1 92 ? 12.956 -3.407 -47.690 1.00 71.56 92 ILE A CA 1
ATOM 730 C C . ILE A 1 92 ? 13.700 -3.827 -48.963 1.00 71.56 92 ILE A C 1
ATOM 732 O O . ILE A 1 92 ? 14.710 -3.194 -49.293 1.00 71.56 92 ILE A O 1
ATOM 736 N N . PRO A 1 93 ? 13.277 -4.901 -49.659 1.00 67.81 93 PRO A N 1
ATOM 737 C CA . PRO A 1 93 ? 13.905 -5.271 -50.915 1.00 67.81 93 PRO A CA 1
ATOM 738 C C . PRO A 1 93 ? 13.773 -4.084 -51.866 1.00 67.81 93 PRO A C 1
ATOM 740 O O . PRO A 1 93 ? 12.669 -3.584 -52.092 1.00 67.81 93 PRO A O 1
ATOM 743 N N . ARG A 1 94 ? 14.907 -3.587 -52.377 1.00 63.69 94 ARG A N 1
ATOM 744 C CA . ARG A 1 94 ? 14.866 -2.536 -53.394 1.00 63.69 94 ARG A CA 1
ATOM 745 C C . ARG A 1 94 ? 14.095 -3.103 -54.586 1.00 63.69 94 ARG A C 1
ATOM 747 O O . ARG A 1 94 ? 14.444 -4.204 -55.019 1.00 63.69 94 ARG A O 1
ATOM 754 N N . PRO A 1 95 ? 13.065 -2.406 -55.097 1.00 66.94 95 PRO A N 1
ATOM 755 C CA . PRO A 1 95 ? 12.448 -2.815 -56.345 1.00 66.94 95 PRO A CA 1
ATOM 756 C C . PRO A 1 95 ? 13.564 -2.878 -57.382 1.00 66.94 95 PRO A C 1
ATOM 758 O O . PRO A 1 95 ? 14.363 -1.946 -57.491 1.00 66.94 95 PRO A O 1
ATOM 761 N N . PHE A 1 96 ? 13.676 -4.033 -58.028 1.00 57.47 96 PHE A N 1
ATOM 762 C CA . PHE A 1 96 ? 14.686 -4.334 -59.025 1.00 57.47 96 PHE A CA 1
ATOM 763 C C . PHE A 1 96 ? 14.818 -3.148 -59.989 1.00 57.47 96 PHE A C 1
ATOM 765 O O . PHE A 1 96 ? 13.897 -2.834 -60.736 1.00 57.47 96 PHE A O 1
ATOM 772 N N . THR A 1 97 ? 15.953 -2.447 -59.958 1.00 57.28 97 THR A N 1
ATOM 773 C CA . THR A 1 97 ? 16.398 -1.721 -61.145 1.00 57.28 97 THR A CA 1
ATOM 774 C C . THR A 1 97 ? 16.885 -2.791 -62.097 1.00 57.28 97 THR A C 1
ATOM 776 O O . THR A 1 97 ? 18.037 -3.219 -62.011 1.00 57.28 97 THR A O 1
ATOM 779 N N . ASP A 1 98 ? 15.984 -3.252 -62.957 1.00 56.38 98 ASP A N 1
ATOM 780 C CA . ASP A 1 98 ? 16.301 -4.022 -64.151 1.00 56.38 98 ASP A CA 1
ATOM 781 C C . ASP A 1 98 ? 17.204 -3.166 -65.046 1.00 56.38 98 ASP A C 1
ATOM 783 O O . ASP A 1 98 ? 16.728 -2.537 -65.976 1.00 56.38 98 ASP A O 1
ATOM 787 N N . GLY A 1 99 ? 18.491 -3.039 -64.714 1.00 50.97 99 GLY A N 1
ATOM 788 C CA . GLY A 1 99 ? 19.566 -2.538 -65.579 1.00 50.97 99 GLY A CA 1
ATOM 789 C C . GLY A 1 99 ? 19.459 -1.125 -66.180 1.00 50.97 99 GLY A C 1
ATOM 790 O O . GLY A 1 99 ? 20.452 -0.654 -66.720 1.00 50.97 99 GLY A O 1
ATOM 79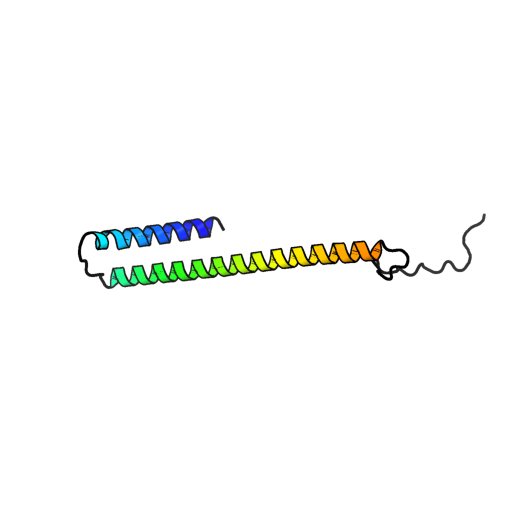1 N N . PHE A 1 100 ? 18.338 -0.412 -66.078 1.00 50.84 100 PHE A N 1
ATOM 792 C CA . PHE A 1 100 ? 18.124 0.877 -66.740 1.00 50.84 100 PHE A CA 1
ATOM 793 C C . PHE A 1 100 ? 18.166 2.025 -65.733 1.00 50.84 100 PHE A C 1
ATOM 795 O O . PHE A 1 100 ? 17.216 2.781 -65.542 1.00 50.84 100 PHE A O 1
ATOM 802 N N . GLY A 1 101 ? 19.313 2.152 -65.069 1.00 44.12 101 GLY A N 1
ATOM 803 C CA . GLY A 1 101 ? 19.715 3.409 -64.458 1.00 44.12 101 GLY A CA 1
ATOM 804 C C . GLY A 1 101 ? 20.298 4.327 -65.528 1.00 44.12 101 GLY A C 1
ATOM 805 O O . GLY A 1 101 ? 21.447 4.144 -65.899 1.00 44.12 101 GLY A O 1
ATOM 806 N N . GLY A 1 102 ? 19.492 5.286 -65.990 1.00 45.81 102 GLY A N 1
ATOM 807 C CA . GLY A 1 102 ? 19.886 6.598 -66.519 1.00 45.81 102 GLY A CA 1
ATOM 808 C C . GLY A 1 102 ? 20.922 6.681 -67.648 1.00 45.81 102 GLY A C 1
ATOM 809 O O . GLY A 1 102 ? 22.106 6.468 -67.423 1.00 45.81 102 GLY A O 1
ATOM 810 N N . GLN A 1 103 ? 20.493 7.196 -68.803 1.00 39.03 103 GLN A N 1
ATOM 811 C CA . GLN A 1 103 ? 21.171 8.278 -69.533 1.00 39.03 103 GLN A CA 1
ATOM 812 C C . GLN A 1 103 ? 20.293 8.763 -70.699 1.00 39.03 103 GLN A C 1
ATOM 814 O O . GLN A 1 103 ? 19.803 7.932 -71.455 1.00 39.03 103 GLN A O 1
ATOM 819 N N . ALA A 1 104 ? 20.202 10.096 -70.817 1.00 38.69 104 ALA A N 1
ATOM 820 C CA . ALA A 1 104 ? 19.680 10.908 -71.929 1.00 38.69 104 ALA A CA 1
ATOM 821 C C . ALA A 1 104 ? 18.180 10.810 -72.266 1.00 38.69 104 ALA A C 1
ATOM 823 O O . ALA A 1 104 ? 17.700 9.738 -72.684 1.00 38.69 104 ALA A O 1
#

Foldseek 3Di:
DVVLVVVLVVLVVVLVVLCVVCVPDPDDQDPVNVVVNVVSVVVNVVSVVVVVVVVVVVVVVVVVVVVVVVVVVVLVVQVPDPPRPRDPDPPDPDDDPPPDDDDD

Secondary structure (DSSP, 8-state):
-HHHHHHHHHHHHHHHHHHGGGTTS-----HHHHHHHHHHHHHHHHHHHHHHHHHHHHHHHHHHHHHHHHHHHHHHHHHHSTT----SS---PPP---S-----